Protein AF-A0A5N6L6S3-F1 (afdb_monomer)

Secondary structure (DSSP, 8-state):
-HHHHHHHS--TTS-HHHHHHHHTHHHHHHHH-HHHHHHHHHHHHHHHHHHHHHHSS-GGG---HHHHHHHHHHTTTSHHHHHHHHHHHHHTTT-GGGTGGGT----TTTTT-STTTSS---SSSPP-

Structure (mmCIF, N/CA/C/O backbone):
data_AF-A0A5N6L6S3-F1
#
_entry.id   AF-A0A5N6L6S3-F1
#
loop_
_atom_site.group_PDB
_atom_site.id
_atom_site.type_symbol
_atom_site.label_atom_id
_atom_site.label_alt_id
_atom_site.label_comp_id
_atom_site.label_asym_id
_atom_site.label_entity_id
_atom_site.label_seq_id
_atom_site.pdbx_PDB_ins_code
_atom_site.Cartn_x
_atom_site.Cartn_y
_atom_site.Cartn_z
_atom_site.occupancy
_atom_site.B_iso_or_equiv
_atom_site.auth_seq_id
_atom_site.auth_comp_id
_atom_site.auth_asym_id
_atom_site.auth_atom_id
_atom_site.pdbx_PDB_model_num
ATOM 1 N N . MET A 1 1 ? -0.073 -2.934 7.819 1.00 95.06 1 MET A N 1
ATOM 2 C CA . MET A 1 1 ? -0.023 -2.430 6.426 1.00 95.06 1 MET A CA 1
ATOM 3 C C . MET A 1 1 ? 0.738 -3.344 5.458 1.00 95.06 1 MET A C 1
ATOM 5 O O . MET A 1 1 ? 0.307 -3.417 4.322 1.00 95.06 1 MET A O 1
ATOM 9 N N . VAL A 1 2 ? 1.804 -4.071 5.847 1.00 97.38 2 VAL A N 1
ATOM 10 C CA . VAL A 1 2 ? 2.539 -4.977 4.919 1.00 97.38 2 VAL A CA 1
ATOM 11 C C . VAL A 1 2 ? 1.623 -5.975 4.213 1.00 97.38 2 VAL A C 1
ATOM 13 O O . VAL A 1 2 ? 1.641 -6.046 2.989 1.00 97.38 2 VAL A O 1
ATOM 16 N N . LYS A 1 3 ? 0.762 -6.671 4.967 1.00 97.69 3 LYS A N 1
ATOM 17 C CA . LYS A 1 3 ? -0.212 -7.609 4.398 1.00 97.69 3 LYS A CA 1
ATOM 18 C C . LYS A 1 3 ? -1.137 -6.950 3.366 1.00 97.69 3 LYS A C 1
ATOM 20 O O . LYS A 1 3 ? -1.232 -7.440 2.252 1.00 97.69 3 LYS A O 1
ATOM 25 N N . MET A 1 4 ? -1.704 -5.787 3.700 1.00 97.75 4 MET A N 1
ATOM 26 C CA . MET A 1 4 ? -2.488 -4.964 2.766 1.00 97.75 4 MET A CA 1
ATOM 27 C C . MET A 1 4 ? -1.688 -4.608 1.506 1.00 97.75 4 MET A C 1
ATOM 29 O O . MET A 1 4 ? -2.211 -4.720 0.407 1.00 97.75 4 MET A O 1
ATOM 33 N N . GLY A 1 5 ? -0.417 -4.219 1.637 1.00 97.75 5 GLY A N 1
ATOM 34 C CA . GLY A 1 5 ? 0.434 -3.931 0.482 1.00 97.75 5 GLY A CA 1
ATOM 35 C C . GLY A 1 5 ? 0.606 -5.133 -0.451 1.00 97.75 5 GLY A C 1
ATOM 36 O O . GLY A 1 5 ? 0.559 -4.962 -1.668 1.00 97.75 5 GLY A O 1
ATOM 37 N N . ARG A 1 6 ? 0.744 -6.345 0.105 1.00 97.81 6 ARG A N 1
ATOM 38 C CA . ARG A 1 6 ? 0.770 -7.590 -0.680 1.00 97.81 6 ARG A CA 1
ATOM 39 C C . ARG A 1 6 ? -0.558 -7.867 -1.364 1.00 97.81 6 ARG A C 1
ATOM 41 O O . ARG A 1 6 ? -0.556 -8.200 -2.535 1.00 97.81 6 ARG A O 1
ATOM 48 N N . ASP A 1 7 ? -1.668 -7.695 -0.658 1.00 98.06 7 ASP A N 1
ATOM 49 C CA . ASP A 1 7 ? -2.989 -7.958 -1.228 1.00 98.06 7 ASP A CA 1
ATOM 50 C C . ASP A 1 7 ? -3.363 -6.918 -2.323 1.00 98.06 7 ASP A C 1
ATOM 52 O O . ASP A 1 7 ? -4.129 -7.233 -3.228 1.00 98.06 7 ASP A O 1
ATOM 56 N N . ILE A 1 8 ? -2.800 -5.695 -2.297 1.00 97.56 8 ILE A N 1
ATOM 57 C CA . ILE A 1 8 ? -2.963 -4.683 -3.369 1.00 97.56 8 ILE A CA 1
ATOM 58 C C . ILE A 1 8 ? -2.044 -4.969 -4.571 1.00 97.56 8 ILE A C 1
ATOM 60 O O . ILE A 1 8 ? -2.449 -4.768 -5.717 1.00 97.56 8 ILE A O 1
ATOM 64 N N . PHE A 1 9 ? -0.806 -5.405 -4.325 1.00 97.44 9 PHE A N 1
ATOM 65 C CA . PHE A 1 9 ? 0.184 -5.733 -5.358 1.00 97.44 9 PHE A CA 1
ATOM 66 C C . PHE A 1 9 ? 0.728 -7.153 -5.136 1.00 97.44 9 PHE A C 1
ATOM 68 O O . PHE A 1 9 ? 1.826 -7.293 -4.585 1.00 97.44 9 PHE A O 1
ATOM 75 N N . PRO A 1 10 ? -0.022 -8.199 -5.526 1.00 95.81 10 PRO A N 1
ATOM 76 C CA . PRO A 1 10 ? 0.299 -9.582 -5.178 1.00 95.81 10 PRO A CA 1
ATOM 77 C C . PRO A 1 10 ? 1.426 -10.136 -6.056 1.00 95.81 10 PRO A C 1
ATOM 79 O O . PRO A 1 10 ? 1.207 -10.544 -7.194 1.00 95.81 10 PRO A O 1
ATOM 82 N N . HIS A 1 11 ? 2.649 -10.157 -5.514 1.00 97.00 11 HIS A N 1
ATOM 83 C CA . HIS A 1 11 ? 3.818 -10.777 -6.146 1.00 97.00 11 HIS A CA 1
ATOM 84 C C . HIS A 1 11 ? 4.367 -11.893 -5.259 1.00 97.00 11 HIS A C 1
ATOM 86 O O . HIS A 1 11 ? 5.148 -11.643 -4.336 1.00 97.00 11 HIS A O 1
ATOM 92 N N . ASP A 1 12 ? 3.991 -13.139 -5.544 1.00 96.12 12 ASP A N 1
ATOM 93 C CA . ASP A 1 12 ? 4.386 -14.309 -4.739 1.00 96.12 12 ASP A CA 1
ATOM 94 C C . ASP A 1 12 ? 5.905 -14.511 -4.663 1.00 96.12 12 ASP A C 1
ATOM 96 O O . ASP A 1 12 ? 6.433 -14.963 -3.649 1.00 96.12 12 ASP A O 1
ATOM 100 N N . PHE A 1 13 ? 6.630 -14.112 -5.709 1.00 96.25 13 PHE A N 1
ATOM 101 C CA . PHE A 1 13 ? 8.088 -14.225 -5.781 1.00 96.25 13 PHE A CA 1
ATOM 102 C C . PHE A 1 13 ? 8.840 -13.127 -5.004 1.00 96.25 13 PHE A C 1
ATOM 104 O O . PHE A 1 13 ? 10.070 -13.177 -4.896 1.00 96.25 13 PHE A O 1
ATOM 111 N N . LEU A 1 14 ? 8.137 -12.118 -4.475 1.00 97.38 14 LEU A N 1
ATOM 112 C CA . LEU A 1 14 ? 8.733 -11.048 -3.679 1.00 97.38 14 LEU A CA 1
ATOM 113 C C . LEU A 1 14 ? 8.628 -11.333 -2.182 1.00 97.38 14 LEU A C 1
ATOM 115 O O . LEU A 1 14 ? 7.552 -11.604 -1.652 1.00 97.38 14 LEU A O 1
ATOM 119 N N . GLY A 1 15 ? 9.753 -11.194 -1.479 1.00 97.06 15 GLY A N 1
ATOM 120 C CA . GLY A 1 15 ? 9.796 -11.255 -0.019 1.00 97.06 15 GLY A CA 1
ATOM 121 C C . GLY A 1 15 ? 9.226 -9.997 0.643 1.00 97.06 15 GLY A C 1
ATOM 122 O O . GLY A 1 15 ? 9.257 -8.904 0.074 1.00 97.06 15 GLY A O 1
ATOM 123 N N . ASP A 1 16 ? 8.765 -10.137 1.886 1.00 97.50 16 ASP A N 1
ATOM 124 C CA . ASP A 1 16 ? 8.139 -9.049 2.654 1.00 97.50 16 ASP A CA 1
ATOM 125 C C . ASP A 1 16 ? 9.041 -7.828 2.850 1.00 97.50 16 ASP A C 1
ATOM 127 O O . ASP A 1 16 ? 8.537 -6.718 3.002 1.00 97.50 16 ASP A O 1
ATOM 131 N N . VAL A 1 17 ? 10.365 -8.001 2.789 1.00 97.69 17 VAL A N 1
ATOM 132 C CA . VAL A 1 17 ? 11.337 -6.903 2.898 1.00 97.69 17 VAL A CA 1
ATOM 133 C C . VAL A 1 17 ? 11.057 -5.774 1.902 1.00 97.69 17 VAL A C 1
ATOM 135 O O . VAL A 1 17 ? 11.145 -4.606 2.272 1.00 97.69 17 VAL A O 1
ATOM 138 N N . TYR A 1 18 ? 10.632 -6.094 0.678 1.00 98.25 18 TYR A N 1
ATOM 139 C CA . TYR A 1 18 ? 10.337 -5.090 -0.346 1.00 98.25 18 TYR A CA 1
ATOM 140 C C . TYR A 1 18 ? 9.057 -4.306 -0.031 1.00 98.25 18 TYR A C 1
ATOM 142 O O . TYR A 1 18 ? 8.999 -3.091 -0.232 1.00 98.25 18 TYR A O 1
ATOM 150 N N . TYR A 1 19 ? 8.054 -4.972 0.545 1.00 98.38 19 TYR A N 1
ATOM 151 C CA . TYR A 1 19 ? 6.818 -4.334 1.001 1.00 98.38 19 TYR A CA 1
ATOM 152 C C . TYR A 1 19 ? 7.043 -3.501 2.268 1.00 98.38 19 TYR A C 1
ATOM 154 O O . TYR A 1 19 ? 6.496 -2.406 2.393 1.00 98.38 19 TYR A O 1
ATOM 162 N N . ILE A 1 20 ? 7.889 -3.970 3.192 1.00 98.31 20 ILE A N 1
ATOM 163 C CA . ILE A 1 20 ? 8.321 -3.198 4.365 1.00 98.31 20 ILE A CA 1
ATOM 164 C C . ILE A 1 20 ? 9.034 -1.922 3.909 1.00 98.31 20 ILE A C 1
ATOM 166 O O . ILE A 1 20 ? 8.688 -0.843 4.386 1.00 98.31 20 ILE A O 1
ATOM 170 N N . THR A 1 21 ? 9.976 -2.019 2.965 1.00 98.31 21 THR A N 1
ATOM 171 C CA . THR A 1 21 ? 10.678 -0.857 2.396 1.00 98.31 21 THR A CA 1
ATOM 172 C C . THR A 1 21 ? 9.709 0.143 1.771 1.00 98.31 21 THR A C 1
ATOM 174 O O . THR A 1 21 ? 9.840 1.340 2.021 1.00 98.31 21 THR A O 1
ATOM 177 N N . ALA A 1 22 ? 8.706 -0.330 1.026 1.00 98.25 22 ALA A N 1
ATOM 178 C CA . ALA A 1 22 ? 7.696 0.526 0.405 1.00 98.25 22 ALA A CA 1
ATOM 179 C C . ALA A 1 22 ? 6.810 1.255 1.437 1.00 98.25 22 ALA A C 1
ATOM 181 O O . ALA A 1 22 ? 6.434 2.408 1.238 1.00 98.25 22 ALA A O 1
ATOM 182 N N . ILE A 1 23 ? 6.494 0.604 2.561 1.00 97.75 23 ILE A N 1
ATOM 183 C CA . ILE A 1 23 ? 5.552 1.125 3.565 1.00 97.75 23 ILE A CA 1
ATOM 184 C C . ILE A 1 23 ? 6.235 1.987 4.627 1.00 97.75 23 ILE A C 1
ATOM 186 O O . ILE A 1 23 ? 5.651 2.968 5.081 1.00 97.75 23 ILE 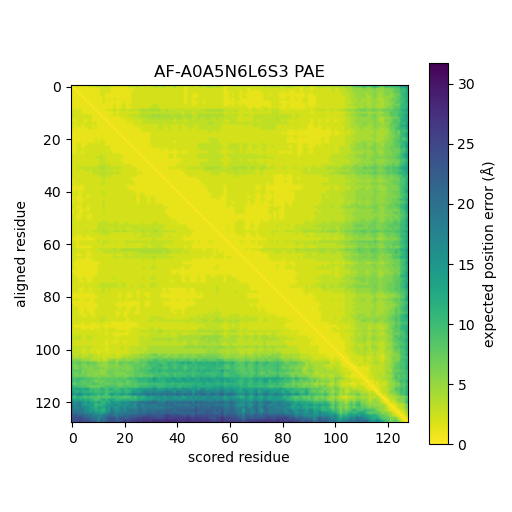A O 1
ATOM 190 N N . LYS A 1 24 ? 7.473 1.669 5.013 1.00 97.75 24 LYS A N 1
ATOM 191 C CA . LYS A 1 24 ? 8.220 2.353 6.083 1.00 97.75 24 LYS A CA 1
ATOM 192 C C . LYS A 1 24 ? 8.248 3.892 5.979 1.00 97.75 24 LYS A C 1
ATOM 194 O O . LYS A 1 24 ? 8.170 4.545 7.020 1.00 97.75 24 LYS A O 1
ATOM 199 N N . PRO A 1 25 ? 8.314 4.531 4.790 1.00 97.69 25 PRO A N 1
ATOM 200 C CA . PRO A 1 25 ? 8.241 5.990 4.682 1.00 97.69 25 PRO A CA 1
ATOM 201 C C . PRO A 1 25 ? 6.971 6.613 5.283 1.00 97.69 25 PRO A C 1
ATOM 203 O O . PRO A 1 25 ? 6.996 7.784 5.673 1.00 97.69 25 PRO A O 1
ATOM 206 N N . TRP A 1 26 ? 5.875 5.855 5.395 1.00 98.00 26 TRP A N 1
ATOM 207 C CA . TRP A 1 26 ? 4.638 6.319 6.023 1.00 98.00 26 TRP A CA 1
ATOM 208 C C . TRP A 1 26 ? 4.781 6.589 7.520 1.00 98.00 26 TRP A C 1
ATOM 210 O O . TRP A 1 26 ? 4.109 7.493 8.011 1.00 98.00 26 TRP A O 1
ATOM 220 N N . ASP A 1 27 ? 5.714 5.934 8.217 1.00 97.50 27 ASP A N 1
ATOM 221 C CA . ASP A 1 27 ? 5.999 6.223 9.630 1.00 97.50 27 ASP A CA 1
ATOM 222 C C . ASP A 1 27 ? 6.489 7.666 9.800 1.00 97.50 27 ASP A C 1
ATOM 224 O O . ASP A 1 27 ? 6.015 8.410 10.659 1.00 97.50 27 ASP A O 1
ATOM 228 N N . LYS A 1 28 ? 7.400 8.105 8.919 1.00 98.00 28 LYS A N 1
ATOM 229 C CA . LYS A 1 28 ? 7.911 9.482 8.919 1.00 98.00 28 LYS A CA 1
ATOM 230 C C . LYS A 1 28 ? 6.830 10.482 8.507 1.00 98.00 28 LYS A C 1
ATOM 232 O O . LYS A 1 28 ? 6.739 11.543 9.120 1.00 98.00 28 LYS A O 1
ATOM 237 N N . LYS A 1 29 ? 6.008 10.154 7.499 1.00 97.81 29 LYS A N 1
ATOM 238 C CA . LYS A 1 29 ? 4.874 11.002 7.081 1.00 97.81 29 LYS A CA 1
ATOM 239 C C . LYS A 1 29 ? 3.888 11.198 8.243 1.00 97.81 29 LYS A C 1
ATOM 241 O O . LYS A 1 29 ? 3.516 12.327 8.531 1.00 97.81 29 LYS A O 1
ATOM 246 N N . ALA A 1 30 ? 3.543 10.129 8.958 1.00 98.31 30 ALA A N 1
ATOM 247 C CA . ALA A 1 30 ? 2.653 10.177 10.117 1.00 98.31 30 ALA A CA 1
ATOM 248 C C . ALA A 1 30 ? 3.260 10.914 11.322 1.00 98.31 30 ALA A C 1
ATOM 250 O O . ALA A 1 30 ? 2.544 11.571 12.072 1.00 98.31 30 ALA A O 1
ATOM 251 N N . ALA A 1 31 ? 4.577 10.824 11.522 1.00 98.25 31 ALA A N 1
ATOM 252 C CA . ALA A 1 31 ? 5.264 11.583 12.566 1.00 98.25 31 ALA A CA 1
ATOM 253 C C . ALA A 1 31 ? 5.293 13.095 12.276 1.00 98.25 31 ALA A C 1
ATOM 255 O O . ALA A 1 31 ? 5.276 13.893 13.209 1.00 98.25 31 ALA A O 1
ATOM 256 N N . GLY A 1 32 ? 5.348 13.480 10.997 1.00 98.19 32 GLY A N 1
ATOM 257 C CA . GLY A 1 32 ? 5.390 14.878 10.559 1.00 98.19 32 GLY A CA 1
ATOM 258 C C . GLY A 1 32 ? 4.024 15.536 10.349 1.00 98.19 32 GLY A C 1
ATOM 259 O O . GLY A 1 32 ? 3.965 16.759 10.262 1.00 98.19 32 GLY A O 1
ATOM 260 N N . ASP A 1 33 ? 2.943 14.756 10.264 1.00 98.44 33 ASP A N 1
ATOM 261 C CA . ASP A 1 33 ? 1.602 15.255 9.958 1.00 98.44 33 ASP A CA 1
ATOM 262 C C . ASP A 1 33 ? 0.524 14.469 10.728 1.00 98.44 33 ASP A C 1
ATOM 264 O O . ASP A 1 33 ? 0.290 13.276 10.504 1.00 98.44 33 ASP A O 1
ATOM 268 N N . ALA A 1 34 ? -0.165 15.167 11.636 1.00 98.50 34 ALA A N 1
ATOM 269 C CA . ALA A 1 34 ? -1.227 14.593 12.455 1.00 98.50 34 ALA A CA 1
ATOM 270 C C . ALA A 1 34 ? -2.437 14.127 11.627 1.00 98.50 34 ALA A C 1
ATOM 272 O O . ALA A 1 34 ? -3.041 13.114 11.975 1.00 98.50 34 ALA A O 1
ATOM 273 N N . ALA A 1 35 ? -2.773 14.810 10.528 1.00 98.50 35 ALA A N 1
ATOM 274 C CA . ALA A 1 35 ? -3.867 14.400 9.651 1.00 98.50 35 ALA A CA 1
ATOM 275 C C . ALA A 1 35 ? -3.521 13.096 8.921 1.00 98.50 35 ALA A C 1
ATOM 277 O O . ALA A 1 35 ? -4.360 12.198 8.835 1.00 98.50 35 ALA A O 1
ATOM 278 N N . VAL 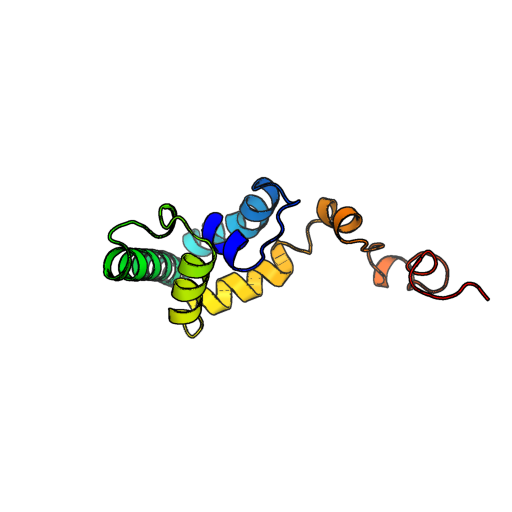A 1 36 ? -2.267 12.940 8.479 1.00 98.56 36 VAL A N 1
ATOM 279 C CA . VAL A 1 36 ? -1.780 11.671 7.911 1.00 98.56 36 VAL A CA 1
ATOM 280 C C . VAL A 1 36 ? -1.837 10.560 8.951 1.00 98.56 36 VAL A C 1
ATOM 282 O O . VAL A 1 36 ? -2.326 9.472 8.651 1.00 98.56 36 VAL A O 1
ATOM 285 N N . LYS A 1 37 ? -1.378 10.815 10.181 1.00 98.62 37 LYS A N 1
ATOM 286 C CA . LYS A 1 37 ? -1.452 9.823 11.260 1.00 98.62 37 LYS A CA 1
ATOM 287 C C . LYS A 1 37 ? -2.887 9.360 11.505 1.00 98.62 37 LYS A C 1
ATOM 289 O O . LYS A 1 37 ? -3.120 8.155 11.557 1.00 98.62 37 LYS A O 1
ATOM 294 N N . THR A 1 38 ? -3.829 10.293 11.621 1.00 98.75 38 THR A N 1
ATOM 295 C CA . THR A 1 38 ? -5.253 9.981 11.805 1.00 98.75 38 THR A CA 1
ATOM 296 C C . THR A 1 38 ? -5.790 9.158 10.638 1.00 98.75 38 THR A C 1
ATOM 298 O O . THR A 1 38 ? -6.342 8.089 10.864 1.00 98.75 38 THR A O 1
ATOM 301 N N . MET A 1 39 ? -5.530 9.571 9.393 1.00 98.69 39 MET A N 1
ATOM 302 C CA . MET A 1 39 ? -5.947 8.830 8.196 1.00 98.69 39 MET A CA 1
ATOM 303 C C . MET A 1 39 ? -5.435 7.380 8.186 1.00 98.69 39 MET A C 1
ATOM 305 O O . MET A 1 39 ? -6.183 6.472 7.827 1.00 98.69 39 MET A O 1
ATOM 309 N N . LEU A 1 40 ? -4.176 7.142 8.573 1.00 98.56 40 LEU A N 1
ATOM 310 C CA . LEU A 1 40 ? -3.614 5.788 8.631 1.00 98.56 40 LEU A CA 1
ATOM 311 C C . LEU A 1 40 ? -4.254 4.945 9.738 1.00 98.56 40 LEU A C 1
ATOM 313 O O . LEU A 1 40 ? -4.610 3.793 9.496 1.00 98.56 40 LEU A O 1
ATOM 317 N N . VAL A 1 41 ? -4.387 5.503 10.944 1.00 98.50 41 VAL A N 1
ATOM 318 C CA . VAL A 1 41 ? -4.969 4.796 12.095 1.00 98.50 41 VAL A CA 1
ATOM 319 C C . VAL A 1 41 ? -6.428 4.449 11.823 1.00 98.50 41 VAL A C 1
ATOM 321 O O . VAL A 1 41 ? -6.821 3.296 11.999 1.00 98.50 41 VAL A O 1
ATOM 324 N N . ASP A 1 42 ? -7.211 5.414 11.348 1.00 98.62 42 ASP A N 1
ATOM 325 C CA . ASP A 1 42 ? -8.630 5.222 11.065 1.00 98.62 42 ASP A CA 1
ATOM 326 C C . ASP A 1 42 ? -8.842 4.266 9.891 1.00 98.62 42 ASP A C 1
ATOM 328 O O . ASP A 1 42 ? -9.723 3.411 9.952 1.00 98.62 42 ASP A O 1
ATOM 332 N N . GLY A 1 43 ? -8.003 4.345 8.854 1.00 98.38 43 GLY A N 1
ATOM 333 C CA . GLY A 1 43 ? -8.048 3.435 7.712 1.00 98.38 43 GLY A CA 1
ATOM 334 C C . GLY A 1 43 ? -7.756 1.981 8.085 1.00 98.38 43 GLY A C 1
ATOM 335 O O . GLY A 1 43 ? -8.515 1.085 7.714 1.00 98.38 43 GLY A O 1
ATOM 336 N N . VAL A 1 44 ? -6.701 1.739 8.872 1.00 98.19 44 VAL A N 1
ATOM 337 C CA . VAL A 1 44 ? -6.384 0.392 9.381 1.00 98.19 44 VAL A CA 1
ATOM 338 C C . VAL A 1 44 ? -7.492 -0.113 10.301 1.00 98.19 44 VAL A C 1
ATOM 340 O O . VAL A 1 44 ? -7.958 -1.236 10.131 1.00 98.19 44 VAL A O 1
ATOM 343 N N . LYS A 1 45 ? -7.966 0.726 11.229 1.00 98.50 45 LYS A N 1
ATOM 344 C CA . LYS A 1 45 ? -9.060 0.370 12.138 1.00 98.50 45 LYS A CA 1
ATOM 345 C C . LYS A 1 45 ? -10.336 0.024 11.377 1.00 98.50 45 LYS A C 1
ATOM 347 O O . LYS A 1 45 ? -11.024 -0.921 11.750 1.00 98.50 45 LYS A O 1
ATOM 352 N N . ARG A 1 46 ? -10.662 0.778 10.325 1.00 98.12 46 ARG A N 1
ATOM 353 C CA . ARG A 1 46 ? -11.823 0.506 9.477 1.00 98.12 46 ARG A CA 1
ATOM 354 C C . ARG A 1 46 ? -11.695 -0.849 8.789 1.00 98.12 46 ARG A C 1
ATOM 356 O O . ARG A 1 46 ? -12.633 -1.633 8.852 1.00 98.12 46 ARG A O 1
ATOM 363 N N . LEU A 1 47 ? -10.537 -1.131 8.195 1.00 98.12 47 LEU A N 1
ATOM 364 C CA . LEU A 1 47 ? -10.279 -2.401 7.521 1.00 98.12 47 LEU A CA 1
ATOM 365 C C . LEU A 1 47 ? -10.378 -3.598 8.485 1.00 98.12 47 LEU A C 1
ATOM 367 O O . LEU A 1 47 ? -10.981 -4.613 8.140 1.00 98.12 47 LEU A O 1
ATOM 371 N N . ASP A 1 48 ? -9.845 -3.466 9.704 1.00 98.56 48 ASP A N 1
ATOM 372 C CA . ASP A 1 48 ? -9.996 -4.481 10.754 1.00 98.56 48 ASP A CA 1
ATOM 373 C C . ASP A 1 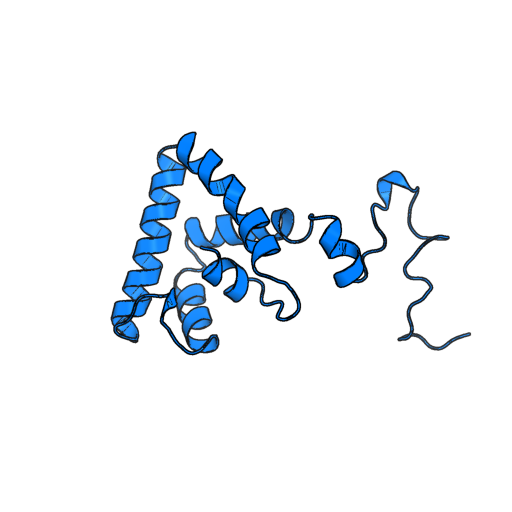48 ? -11.452 -4.627 11.214 1.00 98.56 48 ASP A C 1
ATOM 375 O O . ASP A 1 48 ? -11.908 -5.744 11.449 1.00 98.56 48 ASP A O 1
ATOM 379 N N . GLN A 1 49 ? -12.208 -3.529 11.314 1.00 98.69 49 GLN A N 1
ATOM 380 C CA . GLN A 1 4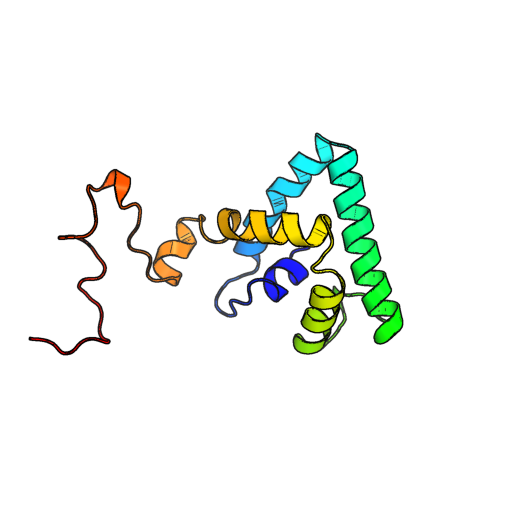9 ? -13.630 -3.588 11.658 1.00 98.69 49 GLN A CA 1
ATOM 381 C C . GLN A 1 49 ? -14.439 -4.318 10.579 1.00 98.69 49 GLN A C 1
ATOM 383 O O . GLN A 1 49 ? -15.219 -5.204 10.918 1.00 98.69 49 GLN A O 1
ATOM 388 N N . ASP A 1 50 ? -14.223 -4.011 9.296 1.00 98.56 50 ASP A N 1
ATOM 389 C CA . ASP A 1 50 ? -14.905 -4.693 8.189 1.00 98.56 50 ASP A CA 1
ATOM 390 C C . ASP A 1 50 ? -14.568 -6.205 8.184 1.00 98.56 50 ASP A C 1
ATOM 392 O O . ASP A 1 50 ? -15.443 -7.050 7.955 1.00 98.56 50 ASP A O 1
ATOM 396 N N . ALA A 1 51 ? -13.317 -6.567 8.506 1.00 98.69 51 ALA A N 1
ATOM 397 C CA . ALA A 1 51 ? -12.900 -7.958 8.688 1.00 98.69 51 ALA A CA 1
ATOM 398 C C . ALA A 1 51 ? -13.607 -8.628 9.879 1.00 98.69 51 ALA A C 1
ATOM 400 O O . ALA A 1 51 ? -14.133 -9.736 9.742 1.00 98.69 51 ALA A O 1
ATOM 401 N N . HIS A 1 52 ? -13.695 -7.955 11.027 1.00 98.62 52 HIS A N 1
ATOM 402 C CA . HIS A 1 52 ? -14.402 -8.465 12.201 1.00 98.62 52 HIS A CA 1
ATOM 403 C C . HIS A 1 52 ? -15.904 -8.631 11.948 1.00 98.62 52 HIS A C 1
ATOM 405 O O . HIS A 1 52 ? -16.501 -9.640 12.343 1.00 98.62 52 HIS A O 1
ATOM 411 N N . ASP A 1 53 ? -16.530 -7.680 11.266 1.00 98.56 53 ASP A N 1
ATOM 412 C CA . ASP A 1 53 ? -17.959 -7.714 10.977 1.00 98.56 53 ASP A CA 1
ATOM 413 C C . ASP A 1 53 ? -18.310 -8.925 10.111 1.00 98.56 53 ASP A C 1
ATOM 415 O O . ASP A 1 53 ? -19.269 -9.643 10.423 1.00 98.56 53 ASP A O 1
ATOM 419 N N . ARG A 1 54 ? -17.480 -9.222 9.104 1.00 98.06 54 ARG A N 1
ATOM 420 C CA . ARG A 1 54 ? -17.718 -10.308 8.146 1.00 98.06 54 ARG A CA 1
ATOM 421 C C . ARG A 1 54 ? -17.171 -11.670 8.578 1.00 98.06 54 ARG A C 1
ATOM 423 O O . ARG A 1 54 ? -17.852 -12.674 8.396 1.00 98.06 54 ARG A O 1
ATOM 430 N N . PHE A 1 55 ? -15.974 -11.711 9.155 1.00 98.12 55 PHE A N 1
ATOM 431 C CA . PHE A 1 55 ? -15.212 -12.944 9.400 1.00 98.12 55 PHE A CA 1
ATOM 432 C C . PHE A 1 55 ? -14.877 -13.192 10.876 1.00 98.12 55 PHE A C 1
ATOM 434 O O . PHE A 1 55 ? -14.333 -14.242 11.202 1.00 98.12 55 PHE A O 1
ATOM 441 N N . LYS A 1 56 ? -15.222 -12.262 11.779 1.00 98.31 56 LYS A N 1
ATOM 442 C CA . LYS A 1 56 ? -14.967 -12.352 13.234 1.00 98.31 56 LYS A CA 1
ATOM 443 C C . LYS A 1 56 ? -13.485 -12.415 13.619 1.00 98.31 56 LYS A C 1
ATOM 445 O O . LYS A 1 56 ? -13.165 -12.772 14.748 1.00 98.31 56 LYS A O 1
ATOM 450 N N . VAL A 1 57 ? -12.602 -11.985 12.723 1.00 98.56 57 VAL A N 1
ATOM 451 C CA . VAL A 1 57 ? -11.147 -11.924 12.913 1.00 98.56 57 VAL A CA 1
ATOM 452 C C . VAL A 1 57 ? -10.603 -10.585 12.404 1.00 98.56 57 VAL A C 1
ATOM 454 O O . VAL A 1 57 ? -11.293 -9.900 11.649 1.00 98.56 57 VAL A O 1
ATOM 457 N N . ALA A 1 58 ? -9.383 -10.214 12.802 1.00 98.25 58 ALA A N 1
ATOM 458 C CA . ALA A 1 58 ? -8.707 -9.038 12.255 1.00 98.25 58 ALA A CA 1
ATOM 459 C C . ALA A 1 58 ? -8.342 -9.257 10.776 1.00 98.25 58 ALA A C 1
ATOM 461 O O . ALA A 1 58 ? -8.253 -10.397 10.314 1.00 98.25 58 ALA A O 1
ATOM 462 N N . TYR A 1 59 ? -8.067 -8.189 10.023 1.00 98.44 59 TYR A N 1
ATOM 463 C CA . TYR A 1 59 ? -7.764 -8.282 8.589 1.00 98.44 59 TYR A CA 1
ATOM 464 C C . TYR A 1 59 ? -6.588 -9.225 8.288 1.00 98.44 59 TYR A C 1
ATOM 466 O O . TYR A 1 59 ? -6.623 -9.993 7.325 1.00 98.44 59 TYR A O 1
ATOM 474 N N . MET A 1 60 ? -5.552 -9.185 9.133 1.00 97.44 60 MET A N 1
ATOM 475 C CA . MET A 1 60 ? -4.366 -10.047 9.020 1.00 97.44 60 MET A CA 1
ATOM 476 C C . MET A 1 60 ? -4.698 -11.541 9.129 1.00 97.44 60 MET A C 1
ATOM 478 O O . MET A 1 60 ? -3.991 -12.357 8.541 1.00 97.44 60 MET A O 1
ATOM 482 N N . ASP A 1 61 ? -5.765 -11.877 9.852 1.00 98.19 61 ASP A N 1
ATOM 483 C CA . ASP A 1 61 ? -6.155 -13.244 10.196 1.00 98.19 61 ASP A CA 1
ATOM 484 C C . ASP A 1 61 ? -7.2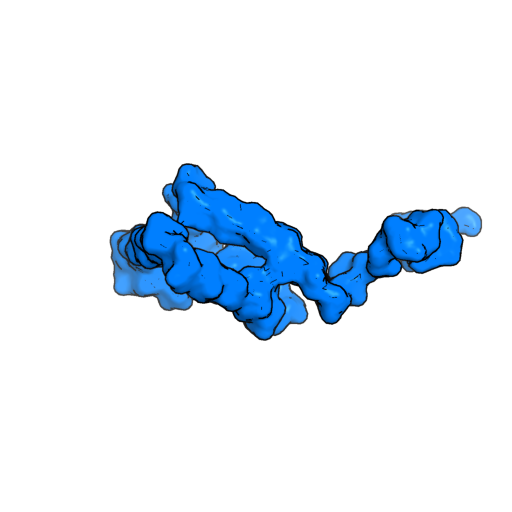24 -13.808 9.246 1.00 98.19 61 ASP A C 1
ATOM 486 O O . ASP A 1 61 ? -7.593 -14.979 9.349 1.00 98.19 61 ASP A O 1
ATOM 490 N N . VAL A 1 62 ? -7.723 -13.003 8.298 1.00 98.50 62 VAL A N 1
ATOM 491 C CA . VAL A 1 62 ? -8.638 -13.469 7.249 1.00 98.50 62 VAL A CA 1
ATOM 492 C C . VAL A 1 62 ? -7.889 -14.463 6.344 1.00 98.50 62 VAL A C 1
ATOM 494 O O . VAL A 1 62 ? -6.942 -14.057 5.653 1.00 98.50 62 VAL A O 1
ATOM 497 N N . PRO A 1 63 ? -8.290 -15.753 6.300 1.00 96.69 63 PRO A N 1
ATOM 498 C CA . PRO A 1 63 ? -7.458 -16.803 5.709 1.00 96.69 63 PRO A CA 1
ATOM 499 C C . PRO A 1 63 ? -7.240 -16.633 4.204 1.00 96.69 63 PRO A C 1
ATOM 501 O O . PRO A 1 63 ? -6.112 -16.708 3.709 1.00 96.69 63 PRO A O 1
ATOM 504 N N . TRP A 1 64 ? -8.315 -16.365 3.465 1.00 97.44 64 TRP A N 1
ATOM 505 C CA . TRP A 1 64 ? -8.282 -16.352 2.008 1.00 97.44 64 TRP A CA 1
ATOM 506 C C . TRP A 1 64 ? -7.976 -14.962 1.462 1.00 97.44 64 TRP A C 1
ATOM 508 O O . TRP A 1 64 ? -8.542 -13.959 1.892 1.00 97.44 64 TRP A O 1
ATOM 518 N N . GLU A 1 65 ? -7.089 -14.898 0.470 1.00 97.06 65 GLU A N 1
ATOM 519 C CA . GLU A 1 65 ? -6.753 -13.635 -0.195 1.00 97.06 65 GLU A CA 1
ATOM 520 C C . GLU A 1 65 ? -7.958 -12.999 -0.873 1.00 97.06 65 GLU A C 1
ATOM 522 O O . GLU A 1 65 ? -8.168 -11.803 -0.721 1.00 97.06 65 GLU A O 1
ATOM 527 N N . VAL A 1 66 ? -8.799 -13.798 -1.530 1.00 97.94 66 VAL A N 1
ATOM 528 C CA . VAL A 1 66 ? -10.024 -13.302 -2.170 1.00 97.94 66 VAL A CA 1
ATOM 529 C C . VAL A 1 66 ? -10.949 -12.582 -1.179 1.00 97.94 66 VAL A C 1
ATOM 531 O O . VAL A 1 66 ? -11.552 -11.562 -1.516 1.00 97.94 66 VAL A O 1
ATOM 534 N N . ASP A 1 67 ? -11.007 -13.049 0.070 1.00 98.56 67 ASP A N 1
ATOM 535 C CA . ASP A 1 67 ? -11.795 -12.415 1.124 1.00 98.56 67 ASP A CA 1
ATOM 536 C C . ASP A 1 67 ? -11.166 -11.086 1.562 1.00 98.56 67 ASP A C 1
ATOM 538 O O . ASP A 1 67 ? -11.869 -10.083 1.694 1.00 98.56 67 ASP A O 1
ATOM 542 N N . ARG A 1 68 ? -9.836 -11.037 1.706 1.00 98.62 68 ARG A N 1
ATOM 543 C CA . ARG A 1 68 ? -9.105 -9.793 2.003 1.00 98.62 68 ARG A CA 1
ATOM 544 C C . ARG A 1 68 ? -9.227 -8.766 0.881 1.00 98.62 68 ARG A C 1
ATOM 546 O O . ARG A 1 68 ? -9.498 -7.601 1.157 1.00 98.62 68 ARG A O 1
ATOM 553 N N . VAL A 1 69 ? -9.107 -9.189 -0.374 1.00 98.38 69 VAL A N 1
ATOM 554 C CA . VAL A 1 69 ? -9.316 -8.335 -1.553 1.00 98.38 69 VAL A CA 1
ATOM 555 C C . VAL A 1 69 ? -10.741 -7.786 -1.574 1.00 98.38 69 VAL A C 1
ATOM 557 O O . VAL A 1 69 ? -10.927 -6.600 -1.832 1.00 98.38 69 VAL A O 1
ATOM 560 N N . THR A 1 70 ? -11.742 -8.595 -1.216 1.00 98.56 70 THR A N 1
ATOM 561 C CA . THR A 1 70 ? -13.130 -8.120 -1.101 1.00 98.56 70 THR A CA 1
ATOM 562 C C . THR A 1 70 ? -13.271 -7.008 -0.051 1.00 98.56 70 THR A C 1
ATOM 564 O O . THR A 1 70 ? -13.981 -6.029 -0.278 1.00 98.56 70 THR A O 1
ATOM 567 N N . LEU A 1 71 ? -12.586 -7.124 1.092 1.00 98.69 71 LEU A N 1
ATOM 568 C CA . LEU A 1 71 ? -12.560 -6.064 2.110 1.00 98.69 71 LEU A CA 1
ATOM 569 C C . LEU A 1 71 ? -11.867 -4.795 1.589 1.00 98.69 71 LEU A C 1
ATOM 571 O O . LEU A 1 71 ? -12.370 -3.693 1.796 1.00 98.69 71 LEU A O 1
ATOM 575 N N . LEU A 1 72 ? -10.749 -4.945 0.869 1.00 98.56 72 LEU A N 1
ATOM 576 C CA . LEU A 1 72 ? -10.021 -3.827 0.260 1.00 98.56 72 LEU A CA 1
ATOM 577 C C . LEU A 1 72 ? -10.858 -3.078 -0.783 1.00 98.56 72 LEU A C 1
ATOM 579 O O . LEU A 1 72 ? -10.880 -1.849 -0.768 1.00 98.56 72 LEU A O 1
ATOM 583 N N . GLN A 1 73 ? -11.586 -3.797 -1.639 1.00 98.44 73 GLN A N 1
ATOM 584 C CA . GLN A 1 73 ? -12.542 -3.210 -2.585 1.00 98.44 73 GLN A CA 1
ATOM 585 C C . GLN A 1 73 ? -13.622 -2.399 -1.856 1.00 98.44 73 GLN A C 1
ATOM 587 O O . GLN A 1 73 ? -13.988 -1.311 -2.292 1.00 98.44 73 GLN A O 1
ATOM 592 N N . GLY A 1 74 ? -14.081 -2.871 -0.693 1.00 98.31 74 GLY A N 1
ATOM 593 C CA . GLY A 1 74 ? -15.038 -2.148 0.148 1.00 98.31 74 GLY A CA 1
ATOM 594 C C . GLY A 1 74 ? -14.555 -0.769 0.613 1.00 98.31 74 GLY A C 1
ATOM 595 O O . GLY A 1 74 ? -15.380 0.115 0.836 1.00 98.31 74 GLY A O 1
ATOM 596 N N . ILE A 1 75 ? -13.239 -0.553 0.708 1.00 98.12 75 ILE A N 1
ATOM 597 C CA . ILE A 1 75 ? -12.634 0.715 1.145 1.00 98.12 75 ILE A CA 1
ATOM 598 C C . ILE A 1 75 ? -11.890 1.455 0.026 1.00 98.12 75 ILE A C 1
ATOM 600 O O . ILE A 1 75 ? -11.221 2.453 0.303 1.00 98.12 75 ILE A O 1
ATOM 604 N N . GLU A 1 76 ? -11.983 1.009 -1.230 1.00 97.75 76 GLU A N 1
ATOM 605 C CA . GLU A 1 76 ? -11.132 1.524 -2.315 1.00 97.75 76 GLU A CA 1
ATOM 606 C C . GLU A 1 76 ? -11.344 3.018 -2.611 1.00 97.75 76 GLU A C 1
ATOM 608 O O . GLU A 1 76 ? -10.428 3.722 -3.033 1.00 97.75 76 GLU A O 1
ATOM 613 N N . HIS A 1 77 ? -12.542 3.516 -2.305 1.00 97.75 77 HIS A N 1
ATOM 614 C CA . HIS A 1 77 ? -12.956 4.909 -2.445 1.00 97.75 77 HIS A CA 1
ATOM 615 C C . HIS A 1 77 ? -12.421 5.832 -1.335 1.00 97.75 77 HIS A C 1
ATOM 617 O O . HIS A 1 77 ? -12.629 7.043 -1.388 1.00 97.75 77 HIS A O 1
ATOM 623 N N . THR A 1 78 ? -11.770 5.285 -0.306 1.00 98.44 78 THR A N 1
ATOM 624 C CA . THR A 1 78 ? -11.244 6.070 0.817 1.00 98.44 78 THR A CA 1
ATOM 625 C C . THR A 1 78 ? -9.901 6.717 0.475 1.00 98.44 78 THR A C 1
ATOM 627 O O . THR A 1 78 ? -9.086 6.158 -0.267 1.00 98.44 78 THR A O 1
ATOM 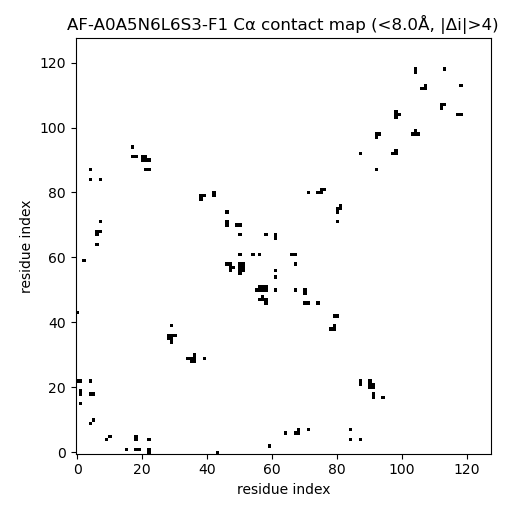630 N N . ASP A 1 79 ? -9.619 7.868 1.093 1.00 98.12 79 ASP A N 1
ATOM 631 C CA . ASP A 1 79 ? -8.312 8.531 0.996 1.00 98.12 79 ASP A CA 1
ATOM 632 C C . ASP A 1 79 ? -7.167 7.628 1.464 1.00 98.12 79 ASP A C 1
ATOM 634 O O . ASP A 1 79 ? -6.092 7.625 0.861 1.00 98.12 79 ASP A O 1
ATOM 638 N N . PHE A 1 80 ? -7.407 6.837 2.515 1.00 98.50 80 PHE A N 1
ATOM 639 C CA . PHE A 1 80 ? -6.445 5.873 3.040 1.00 98.50 80 PHE A CA 1
ATOM 640 C C . PHE A 1 80 ? -6.012 4.873 1.963 1.00 98.50 80 PHE A C 1
ATOM 642 O O . PHE A 1 80 ? -4.821 4.783 1.656 1.00 98.50 80 PHE A O 1
ATOM 649 N N . PHE A 1 81 ? -6.964 4.161 1.350 1.00 98.50 81 PHE A N 1
ATOM 650 C CA . PHE A 1 81 ? -6.650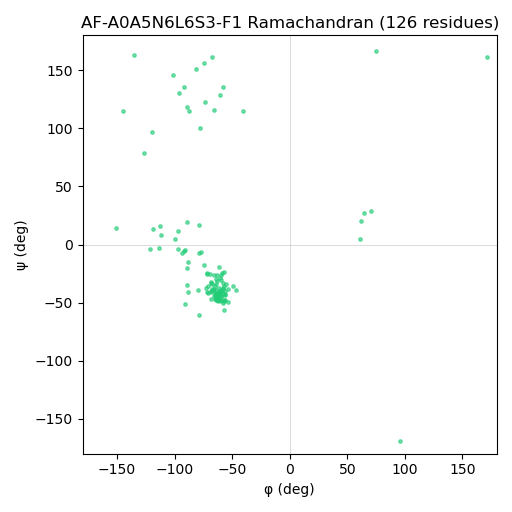 3.179 0.314 1.00 98.50 81 PHE A CA 1
ATOM 651 C C . PHE A 1 81 ? -5.995 3.841 -0.901 1.00 98.50 81 PHE A C 1
ATOM 653 O O . PHE A 1 81 ? -4.938 3.402 -1.360 1.00 98.50 81 PHE A O 1
ATOM 660 N N . SER A 1 82 ? -6.588 4.935 -1.385 1.00 98.12 82 SER A N 1
ATOM 661 C CA . SER A 1 82 ? -6.134 5.628 -2.590 1.00 98.12 82 SER A CA 1
ATOM 662 C C . SER A 1 82 ? -4.693 6.125 -2.463 1.00 98.12 82 SER A C 1
ATOM 664 O O . SER A 1 82 ? -3.886 5.922 -3.374 1.00 98.12 82 SER A O 1
ATOM 666 N N . LYS A 1 83 ? -4.328 6.722 -1.322 1.00 98.25 83 LYS A N 1
ATOM 667 C CA . LYS A 1 83 ? -2.970 7.232 -1.085 1.00 98.25 83 LYS A CA 1
ATOM 668 C C . LYS A 1 83 ? -1.948 6.118 -0.887 1.00 98.25 83 LYS A C 1
ATOM 670 O O . LYS A 1 83 ? -0.851 6.230 -1.430 1.00 98.25 83 LYS A O 1
ATOM 675 N N . ILE A 1 84 ? -2.290 5.058 -0.152 1.00 98.12 84 ILE A N 1
ATOM 676 C CA . ILE A 1 84 ? -1.388 3.913 0.042 1.00 98.12 84 ILE A CA 1
ATOM 677 C C . ILE A 1 84 ? -1.125 3.216 -1.293 1.00 98.12 84 ILE A C 1
ATOM 679 O O . ILE A 1 84 ? 0.033 3.011 -1.650 1.00 98.12 84 ILE A O 1
ATOM 683 N N . ARG A 1 85 ? -2.176 2.933 -2.075 1.00 97.94 85 ARG A N 1
ATOM 684 C CA . ARG A 1 85 ? -2.049 2.337 -3.411 1.00 97.94 85 ARG A CA 1
ATOM 685 C C . ARG A 1 85 ? -1.194 3.205 -4.333 1.00 97.94 85 ARG A C 1
ATOM 687 O O . ARG A 1 85 ? -0.279 2.683 -4.961 1.00 97.94 85 ARG A O 1
ATOM 694 N N . ALA A 1 86 ? -1.488 4.504 -4.428 1.00 97.56 86 ALA A N 1
ATOM 695 C CA . ALA A 1 86 ? -0.774 5.413 -5.327 1.00 97.56 86 ALA A CA 1
ATOM 696 C C . ALA A 1 86 ? 0.716 5.533 -4.974 1.00 97.56 86 ALA A C 1
ATOM 698 O O . ALA A 1 86 ? 1.561 5.488 -5.865 1.00 97.56 86 ALA A O 1
ATOM 699 N N . ASP A 1 87 ? 1.044 5.639 -3.685 1.00 98.00 87 ASP A N 1
ATOM 700 C CA . ASP A 1 87 ? 2.431 5.673 -3.216 1.00 98.00 87 ASP A CA 1
ATOM 701 C C . ASP A 1 87 ? 3.154 4.354 -3.503 1.00 98.00 87 ASP A C 1
ATOM 703 O O . ASP A 1 87 ? 4.267 4.378 -4.022 1.00 98.00 87 ASP A O 1
ATOM 707 N N . MET A 1 88 ? 2.505 3.213 -3.257 1.00 97.56 88 MET A N 1
ATOM 708 C CA . MET A 1 88 ? 3.085 1.890 -3.487 1.00 97.56 88 MET A CA 1
ATOM 709 C C . MET A 1 88 ? 3.418 1.588 -4.950 1.00 97.56 88 MET A C 1
ATOM 711 O O . MET A 1 88 ? 4.404 0.896 -5.194 1.00 97.56 88 MET A O 1
ATOM 715 N N . VAL A 1 89 ? 2.676 2.133 -5.923 1.00 96.25 89 VAL A N 1
ATOM 716 C CA . VAL A 1 89 ? 3.071 2.044 -7.346 1.00 96.25 89 VAL A CA 1
ATOM 717 C C . VAL A 1 89 ? 4.484 2.597 -7.556 1.00 96.25 89 VAL A C 1
ATOM 719 O O . VAL A 1 89 ? 5.235 2.097 -8.383 1.00 96.25 89 VAL A O 1
ATOM 722 N N . VAL A 1 90 ? 4.884 3.616 -6.803 1.00 95.75 90 VAL A N 1
ATOM 723 C CA . VAL A 1 90 ? 6.231 4.176 -6.921 1.00 95.75 90 VAL A CA 1
ATOM 724 C C . VAL A 1 90 ? 7.182 3.487 -5.947 1.00 95.75 90 VAL A C 1
ATOM 726 O O . VAL A 1 90 ? 8.243 3.017 -6.347 1.00 95.75 90 VAL A O 1
ATOM 729 N N . SER A 1 91 ? 6.817 3.394 -4.669 1.00 97.50 91 SER A N 1
ATOM 730 C CA . SER A 1 91 ? 7.720 2.941 -3.607 1.00 97.50 91 SER A CA 1
ATOM 731 C C . SER A 1 91 ? 8.035 1.444 -3.655 1.00 97.50 91 SER A C 1
ATOM 733 O O . SER A 1 91 ? 9.107 1.048 -3.197 1.00 97.50 91 SER A O 1
ATOM 735 N N . LEU A 1 92 ? 7.166 0.609 -4.238 1.00 98.00 92 LEU A N 1
ATOM 736 C CA . LEU A 1 92 ? 7.477 -0.798 -4.494 1.00 98.00 92 LEU A CA 1
ATOM 737 C C . LEU A 1 92 ? 8.353 -0.938 -5.744 1.00 98.00 92 LEU A C 1
ATOM 739 O O . LEU A 1 92 ? 9.484 -1.397 -5.639 1.00 98.00 92 LEU A O 1
ATOM 743 N N . TYR A 1 93 ? 7.875 -0.506 -6.914 1.00 96.25 93 TYR A N 1
ATOM 744 C CA . TYR A 1 93 ? 8.543 -0.796 -8.192 1.00 96.25 93 TYR A CA 1
ATOM 745 C C . TYR A 1 93 ? 9.823 0.017 -8.444 1.00 96.25 93 TYR A C 1
ATOM 747 O O . TYR A 1 93 ? 10.649 -0.385 -9.261 1.00 96.25 93 TYR A O 1
ATOM 755 N N . ASN A 1 94 ? 10.043 1.125 -7.729 1.00 94.31 94 ASN A N 1
ATOM 756 C CA . ASN A 1 94 ? 11.267 1.923 -7.854 1.00 94.31 94 ASN A CA 1
ATOM 757 C C . ASN A 1 94 ? 12.403 1.476 -6.911 1.00 94.31 94 ASN A C 1
ATOM 759 O O . ASN A 1 94 ? 13.322 2.241 -6.623 1.00 94.31 94 ASN A O 1
ATOM 763 N N . GLN A 1 95 ? 12.351 0.246 -6.403 1.00 96.19 95 GLN A N 1
ATOM 764 C CA . GLN A 1 95 ? 13.475 -0.371 -5.699 1.00 96.19 95 GLN A CA 1
ATOM 765 C C . GLN A 1 95 ? 14.369 -1.066 -6.730 1.00 96.19 95 GLN A C 1
ATOM 767 O O . GLN A 1 95 ? 13.934 -2.022 -7.367 1.00 96.19 95 GLN A O 1
ATOM 772 N N . HIS A 1 96 ? 15.610 -0.601 -6.903 1.00 93.69 96 HIS A N 1
ATOM 773 C CA . HIS A 1 96 ? 16.494 -1.076 -7.981 1.00 93.69 96 HIS A CA 1
ATOM 774 C C . HIS A 1 96 ? 16.747 -2.594 -7.928 1.00 93.69 96 HIS A C 1
ATOM 776 O O . HIS A 1 96 ? 16.809 -3.244 -8.967 1.00 93.69 96 HIS A O 1
ATOM 782 N N . ASP A 1 97 ? 16.785 -3.180 -6.728 1.00 94.62 97 ASP A N 1
ATOM 783 C CA . ASP A 1 97 ? 16.928 -4.630 -6.518 1.00 94.62 97 ASP A CA 1
ATOM 784 C C . ASP A 1 97 ? 15.772 -5.456 -7.114 1.00 94.62 97 ASP A C 1
ATOM 786 O O . ASP A 1 97 ? 15.898 -6.669 -7.306 1.00 94.62 97 ASP A O 1
ATOM 790 N N . LEU A 1 98 ? 14.626 -4.823 -7.387 1.00 95.56 98 LEU A N 1
ATOM 791 C CA . LEU A 1 98 ? 13.468 -5.458 -8.010 1.00 95.56 98 LEU A CA 1
ATOM 792 C C . LEU A 1 98 ? 13.490 -5.391 -9.531 1.00 95.56 98 LEU A C 1
ATOM 794 O O . LEU A 1 98 ? 12.827 -6.206 -10.167 1.00 95.56 98 LEU A O 1
ATOM 798 N N . TRP A 1 99 ? 14.246 -4.471 -10.127 1.00 93.81 99 TRP A N 1
ATOM 799 C CA . TRP A 1 99 ? 14.235 -4.269 -11.575 1.00 93.81 99 TRP A CA 1
ATOM 800 C C . TRP A 1 99 ? 14.571 -5.543 -12.359 1.00 93.81 99 TRP A C 1
ATOM 802 O O . TRP A 1 99 ? 13.763 -5.912 -13.214 1.00 93.81 99 TRP A O 1
ATOM 812 N N . PRO A 1 100 ? 15.630 -6.310 -12.017 1.00 90.44 100 PRO A N 1
ATOM 813 C CA . PRO A 1 100 ? 15.914 -7.562 -12.718 1.00 90.44 100 PRO A CA 1
ATOM 814 C C . PRO A 1 100 ? 14.813 -8.614 -12.536 1.00 90.44 100 PRO A C 1
ATOM 816 O O . PRO A 1 100 ? 14.578 -9.424 -13.424 1.00 90.44 100 PRO A O 1
ATOM 819 N N . LYS A 1 101 ? 14.103 -8.604 -11.398 1.00 92.19 101 LYS A N 1
ATOM 820 C CA . LYS A 1 101 ? 13.007 -9.552 -11.129 1.00 92.19 101 LYS A CA 1
ATOM 821 C C . LYS A 1 101 ? 11.761 -9.264 -11.969 1.00 92.19 101 LYS A C 1
ATOM 823 O O . LYS A 1 101 ? 10.967 -10.169 -12.192 1.00 92.19 101 LYS A O 1
ATOM 828 N N . PHE A 1 102 ? 11.597 -8.019 -12.413 1.00 91.12 102 PHE A N 1
ATOM 829 C CA . PHE A 1 102 ? 10.509 -7.577 -13.286 1.00 91.12 102 PHE A CA 1
ATOM 830 C C . PHE A 1 102 ? 10.921 -7.462 -14.761 1.00 91.12 102 PHE A C 1
ATOM 832 O O . PHE A 1 102 ? 10.120 -6.996 -15.567 1.00 91.12 102 PHE A O 1
ATOM 839 N N . GLY A 1 103 ? 12.150 -7.853 -15.121 1.00 88.50 103 GLY A N 1
ATOM 840 C CA . GLY A 1 103 ? 12.666 -7.691 -16.485 1.00 88.50 103 GLY A CA 1
ATOM 841 C C . GLY A 1 103 ? 12.811 -6.225 -16.907 1.00 88.50 103 GLY A C 1
ATOM 842 O O . GLY A 1 103 ? 12.665 -5.898 -18.081 1.00 88.50 103 GLY A O 1
ATOM 843 N N . TYR A 1 104 ? 13.023 -5.313 -15.951 1.00 89.75 104 TYR A N 1
ATOM 844 C CA . TYR A 1 104 ? 13.265 -3.906 -16.251 1.00 89.75 104 TYR A CA 1
ATOM 845 C C . TYR A 1 104 ? 14.762 -3.642 -16.451 1.00 89.75 104 TYR A C 1
ATOM 847 O O . TYR A 1 104 ? 15.555 -3.757 -15.519 1.00 89.75 104 TYR A O 1
ATOM 855 N N . GLU A 1 105 ? 15.122 -3.200 -17.655 1.00 87.31 105 GLU A N 1
ATOM 856 C CA . GLU A 1 105 ? 16.501 -2.973 -18.131 1.00 87.31 105 GLU A CA 1
ATOM 857 C C 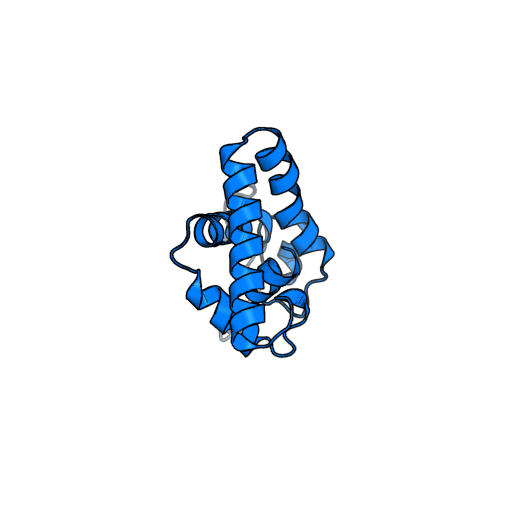. GLU A 1 105 ? 17.153 -1.656 -17.637 1.00 87.31 105 GLU A C 1
ATOM 859 O O . GLU A 1 105 ? 18.143 -1.166 -18.196 1.00 87.31 105 GLU A O 1
ATOM 864 N N . GLY A 1 106 ? 16.588 -1.031 -16.598 1.00 87.38 106 GLY A N 1
ATOM 865 C CA . GLY A 1 106 ? 17.121 0.181 -15.961 1.00 87.38 106 GLY A CA 1
ATOM 866 C C . GLY A 1 106 ? 16.936 1.489 -16.751 1.00 87.38 106 GLY A C 1
ATOM 867 O O . GLY A 1 106 ? 16.635 1.495 -17.937 1.00 87.38 106 GLY A O 1
ATOM 868 N N . SER A 1 107 ? 17.146 2.634 -16.089 1.00 88.25 107 SER A N 1
ATOM 869 C CA . SER A 1 107 ? 16.808 4.000 -16.554 1.00 88.25 107 SER A CA 1
ATOM 870 C C . SER A 1 107 ? 17.077 4.312 -18.038 1.00 88.25 107 SER A C 1
ATOM 872 O O . SER A 1 107 ? 18.219 4.416 -18.483 1.00 88.25 107 SER A O 1
ATOM 874 N N . SER A 1 108 ? 16.025 4.573 -18.820 1.00 89.12 108 SER A N 1
ATOM 875 C CA . SER A 1 108 ? 16.170 5.034 -20.210 1.00 89.12 108 SER A CA 1
ATOM 876 C C . SER A 1 108 ? 16.836 6.408 -20.310 1.00 89.12 108 SER A C 1
ATOM 878 O O . SER A 1 108 ? 17.663 6.617 -21.193 1.00 89.12 108 SER A O 1
A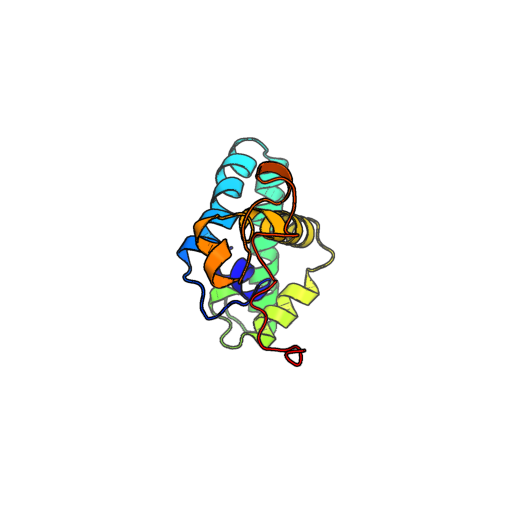TOM 880 N N . ALA A 1 109 ? 16.501 7.329 -19.405 1.00 88.69 109 ALA A N 1
ATOM 881 C CA . ALA A 1 109 ? 16.977 8.708 -19.440 1.00 88.69 109 ALA A CA 1
ATOM 882 C C . ALA A 1 109 ? 18.487 8.812 -19.189 1.00 88.69 109 ALA A C 1
ATOM 884 O O . ALA A 1 109 ? 19.165 9.587 -19.856 1.00 88.69 109 ALA A O 1
ATOM 885 N N . GLU A 1 110 ? 19.016 8.007 -18.265 1.00 89.25 110 GLU A N 1
ATOM 886 C CA . GLU A 1 110 ? 20.445 8.004 -17.925 1.00 89.25 110 GLU A CA 1
ATOM 887 C C . GLU A 1 110 ? 21.311 7.452 -19.064 1.00 89.25 110 GLU A C 1
ATOM 889 O O . GLU A 1 110 ? 22.425 7.917 -19.287 1.00 89.25 110 GLU A O 1
ATOM 894 N N . TYR A 1 111 ? 20.777 6.493 -19.823 1.00 88.31 111 TYR A N 1
ATOM 895 C CA . TYR A 1 111 ? 21.534 5.737 -20.820 1.00 88.31 111 TYR A CA 1
ATOM 896 C C . TYR A 1 111 ? 21.109 6.018 -22.272 1.00 88.31 111 TYR A C 1
ATOM 898 O O . TYR A 1 111 ? 21.435 5.245 -23.171 1.00 88.31 111 TYR A O 1
ATOM 906 N N . GLY A 1 112 ? 20.376 7.109 -22.522 1.00 89.69 112 GLY A N 1
ATOM 907 C CA . GLY A 1 112 ? 20.034 7.552 -23.881 1.00 89.69 112 GLY A CA 1
ATOM 908 C C . GLY A 1 112 ? 19.025 6.664 -24.626 1.00 89.69 112 GLY A C 1
ATOM 909 O O . GLY A 1 112 ? 19.047 6.602 -25.854 1.00 89.69 112 GLY A O 1
ATOM 910 N N . GLY A 1 113 ? 18.131 5.985 -23.904 1.00 89.38 113 GLY A N 1
ATOM 911 C CA . GLY A 1 113 ? 17.107 5.091 -24.458 1.00 89.38 113 GLY A CA 1
ATOM 912 C C . GLY A 1 113 ? 17.506 3.610 -24.466 1.00 89.38 113 GLY A C 1
ATOM 913 O O . GLY A 1 113 ? 18.482 3.220 -23.828 1.00 89.38 113 GLY A O 1
ATOM 914 N N . TYR A 1 114 ? 16.722 2.775 -25.164 1.00 89.94 114 TYR A N 1
ATOM 915 C CA . TYR A 1 114 ? 16.897 1.309 -25.210 1.00 89.94 114 TYR A CA 1
ATOM 916 C C . TYR A 1 114 ? 17.303 0.750 -26.576 1.00 89.94 114 TYR A C 1
ATOM 918 O O . TYR A 1 114 ? 17.576 -0.441 -26.660 1.00 89.94 114 TYR A O 1
ATOM 926 N N . ILE A 1 115 ? 17.401 1.587 -27.622 1.00 86.81 115 ILE A N 1
ATOM 927 C CA . ILE A 1 115 ? 17.618 1.150 -29.019 1.00 86.81 115 ILE A CA 1
ATOM 928 C C . ILE A 1 115 ? 18.738 0.096 -29.136 1.00 86.81 115 ILE A C 1
ATOM 930 O O . ILE A 1 115 ? 18.582 -0.873 -29.871 1.00 86.81 115 ILE A O 1
ATOM 934 N N . ASN A 1 116 ? 19.827 0.242 -28.366 1.00 85.00 116 ASN A N 1
ATOM 935 C CA . ASN A 1 116 ? 21.000 -0.637 -28.427 1.00 85.00 116 ASN A CA 1
ATOM 936 C C . ASN A 1 116 ? 21.326 -1.397 -27.119 1.00 85.00 116 ASN A C 1
ATOM 938 O O . ASN A 1 116 ? 22.450 -1.880 -26.997 1.00 85.00 116 ASN A O 1
ATOM 942 N N . ARG A 1 117 ? 20.439 -1.461 -26.106 1.00 83.44 117 ARG A N 1
ATOM 943 C CA . ARG A 1 117 ? 20.861 -1.918 -24.755 1.00 83.44 117 ARG A CA 1
ATOM 944 C C . ARG A 1 117 ? 19.826 -2.616 -23.857 1.00 83.44 117 ARG A C 1
ATOM 946 O O . ARG A 1 117 ? 20.061 -2.695 -22.656 1.00 83.44 117 ARG A O 1
ATOM 953 N N . GLY A 1 118 ? 18.686 -3.055 -24.379 1.00 80.75 118 GLY A N 1
ATOM 954 C CA . GLY A 1 118 ? 17.683 -3.761 -23.573 1.00 80.75 118 GLY A CA 1
ATOM 955 C C . GLY A 1 118 ? 16.383 -3.983 -24.333 1.00 80.75 118 GLY A C 1
ATOM 956 O O . GLY A 1 118 ? 16.154 -3.314 -25.340 1.00 80.75 118 GLY A O 1
ATOM 957 N N . PHE A 1 119 ? 15.554 -4.921 -23.869 1.00 81.31 119 PHE A N 1
ATOM 958 C CA . PHE A 1 119 ? 14.283 -5.331 -24.490 1.00 81.31 119 PHE A CA 1
ATOM 959 C C . PHE A 1 119 ? 14.400 -5.914 -25.912 1.00 81.31 119 PHE A C 1
ATOM 961 O O . PHE A 1 119 ? 13.387 -6.222 -26.538 1.00 81.31 119 PHE A O 1
ATOM 968 N N . ASN A 1 120 ? 15.620 -6.092 -26.424 1.00 78.00 120 ASN A N 1
ATOM 969 C CA . ASN A 1 120 ? 15.910 -6.714 -27.721 1.00 78.00 120 ASN A CA 1
ATOM 970 C C . ASN A 1 120 ? 16.143 -8.235 -27.594 1.00 78.00 120 ASN A C 1
ATOM 972 O O . ASN A 1 120 ? 16.323 -8.928 -28.591 1.00 78.00 120 ASN A O 1
ATOM 976 N N . ASP A 1 121 ? 16.171 -8.741 -26.365 1.00 74.75 121 ASP A N 1
ATOM 977 C CA . ASP A 1 121 ? 16.361 -10.129 -25.942 1.00 74.75 121 ASP A CA 1
ATOM 978 C C . ASP A 1 121 ? 15.034 -10.851 -25.648 1.00 74.75 121 ASP A C 1
ATOM 980 O O . ASP A 1 121 ? 15.020 -11.965 -25.128 1.00 74.75 121 ASP A O 1
ATOM 984 N N . ILE A 1 122 ? 13.916 -10.229 -26.030 1.00 74.25 122 ILE A N 1
ATOM 985 C CA . ILE A 1 122 ? 12.576 -10.790 -25.905 1.00 74.25 122 ILE A CA 1
ATOM 986 C C . ILE A 1 122 ? 12.429 -12.094 -26.698 1.00 74.25 122 ILE A C 1
ATOM 988 O O . ILE A 1 122 ? 12.716 -12.177 -27.892 1.00 74.25 122 ILE A O 1
ATOM 992 N N . ASP A 1 123 ? 11.942 -13.124 -26.020 1.00 74.62 123 ASP A N 1
ATOM 993 C CA . ASP A 1 123 ? 11.777 -14.483 -26.537 1.00 74.62 123 ASP A CA 1
ATOM 994 C C . ASP A 1 123 ? 10.380 -14.752 -27.122 1.00 74.62 123 ASP A C 1
ATOM 996 O O . ASP A 1 123 ? 10.150 -15.792 -27.740 1.00 74.62 123 ASP A O 1
ATOM 1000 N N . TRP A 1 124 ? 9.455 -13.805 -26.962 1.00 77.88 124 TRP A N 1
ATOM 1001 C CA . TRP A 1 124 ? 8.057 -13.920 -27.380 1.00 77.88 124 TRP A CA 1
ATOM 1002 C C . TRP A 1 124 ? 7.774 -13.408 -28.803 1.00 77.88 124 TRP A C 1
ATOM 1004 O O . TRP A 1 124 ? 6.653 -13.567 -29.291 1.00 77.88 124 TRP A O 1
ATOM 1014 N N . LEU A 1 125 ? 8.764 -12.825 -29.493 1.00 75.94 125 LEU A N 1
ATOM 1015 C CA . LEU A 1 125 ? 8.664 -12.477 -30.915 1.00 75.94 125 LEU A CA 1
ATOM 1016 C C . LEU A 1 125 ? 9.395 -13.499 -31.803 1.00 75.94 125 LEU A C 1
ATOM 1018 O O . LEU A 1 125 ? 10.452 -14.006 -31.422 1.00 75.94 125 LEU A O 1
ATOM 1022 N N . PRO A 1 126 ? 8.884 -13.781 -33.019 1.00 76.19 126 PRO A N 1
ATOM 1023 C CA . PRO A 1 126 ? 9.613 -14.574 -34.001 1.00 76.19 126 PRO A CA 1
ATOM 1024 C C . PRO A 1 126 ? 10.963 -13.930 -34.328 1.00 76.19 126 PRO A C 1
ATOM 1026 O O . PRO A 1 126 ? 11.037 -12.724 -34.570 1.00 76.19 126 PRO A O 1
ATOM 1029 N N . LYS A 1 127 ? 12.023 -14.740 -34.378 1.00 75.31 127 LYS A N 1
ATOM 1030 C CA . LYS A 1 127 ? 13.332 -14.285 -34.857 1.00 75.31 127 LYS A CA 1
ATOM 1031 C C . LYS A 1 127 ? 13.265 -14.128 -36.379 1.00 75.31 127 LYS A C 1
ATOM 1033 O O . LYS A 1 127 ? 12.892 -15.080 -37.064 1.00 75.31 127 LYS A O 1
ATOM 1038 N N . VAL A 1 128 ? 13.571 -12.926 -36.867 1.00 68.19 128 VAL A N 1
ATOM 1039 C CA . VAL A 1 128 ? 13.740 -12.605 -38.298 1.00 68.19 128 VAL A CA 1
ATOM 1040 C C . VAL A 1 128 ? 15.058 -13.131 -38.841 1.00 68.19 128 VAL A C 1
ATOM 1042 O O . VAL A 1 128 ? 16.053 -13.118 -38.082 1.00 68.19 128 VAL A O 1
#

Solvent-accessible surface area (backbone atoms only — not comparable to full-atom values): 7680 Å² total; per-residue (Å²): 107,54,68,57,52,38,68,75,56,77,51,89,92,58,61,68,66,55,44,44,62,35,50,55,62,50,58,58,49,27,73,75,29,69,69,53,34,50,42,50,52,52,42,53,51,48,51,28,46,56,26,34,75,76,70,72,35,48,50,90,66,50,86,49,64,71,59,47,44,52,54,49,62,75,42,50,90,37,70,46,47,46,50,52,54,60,47,38,64,48,46,43,69,73,35,75,89,46,26,72,81,70,73,46,75,64,67,42,82,85,63,80,48,44,95,89,70,44,86,80,81,60,83,89,57,86,86,129

pLDDT: mean 94.6, std 6.68, range [68.19, 98.75]

Mean predicted aligned error: 4.41 Å

Radius of gyration: 18.41 Å; Cα contacts (8 Å, |Δi|>4): 85; chains: 1; bounding box: 40×32×52 Å

Foldseek 3Di:
DLVLLCLLPPDPPDDSVLSCQLCVVLVVVVVVDVVSVCLQVVVLVQLQVLCCVPPVGGLVPPPDSVVSNVSLVVCCPPPSNVVSSVSCVCSRVVPPVCCVVVLHQDDQVVVVHPPPGGPPPDPPDDDD

Sequence (128 aa):
MVKMGRDIFPHDFLGDVYYITAIKPWDKKAAGDAAVKTMLVDGVKRLDQDAHDRFKVAYMDVPWEVDRVTLLQGIEHTDFFSKIRADMVVSLYNQHDLWPKFGYEGSSAEYGGYINRGFNDIDWLPKV

Organism: NCBI:txid176857